Protein AF-A0A6V8NL65-F1 (afdb_monomer_lite)

pLDDT: mean 89.77, std 10.55, range [54.53, 98.38]

Radius of gyration: 16.49 Å; chains: 1; bounding box: 38×34×45 Å

InterPro domains:
  IPR003425 CCB3/YggT [PF02325] (8-90)
  IPR003425 CCB3/YggT [PTHR33219] (12-91)

Organism: NCBI:txid2754717

Sequence (98 aa):
MNFSIGGVLELLIFVIKVYSFVIVARAILSWFSPGHRSLLGSIYSFLYDLTEPFLRIFRNLLSSVASLGGLDLSPLLALIFLMIISRLLNYIAYNYFP

Foldseek 3Di:
DLVVVLVVLVVVLVVLVVLLVLLVLLVVLVVVVDDCPDPSNVSNVVSCVVCVVPLVVQQVVCVVVDVPPDDSCSSVVSSVVSVVVSVVSVVCSVPVPD

Structure (mmCIF, N/CA/C/O backbone):
data_AF-A0A6V8NL65-F1
#
_entry.id   AF-A0A6V8NL65-F1
#
loop_
_atom_site.group_PDB
_atom_site.id
_atom_site.type_symbol
_atom_site.label_atom_id
_atom_site.label_alt_id
_atom_site.label_comp_id
_atom_site.label_asym_id
_atom_site.label_entity_id
_atom_site.label_seq_id
_atom_site.pdbx_PDB_ins_code
_atom_site.Cartn_x
_atom_site.Cartn_y
_atom_site.Cartn_z
_atom_site.occupancy
_atom_site.B_iso_or_equiv
_atom_site.auth_seq_id
_atom_site.auth_comp_id
_atom_site.auth_asym_id
_atom_site.auth_atom_id
_atom_site.pdbx_PDB_model_num
ATOM 1 N N . MET A 1 1 ? -22.572 -8.873 21.162 1.00 54.53 1 MET A N 1
ATOM 2 C CA . MET A 1 1 ? -22.544 -8.356 19.771 1.00 54.53 1 MET A CA 1
ATOM 3 C C . MET A 1 1 ? -21.201 -7.733 19.361 1.00 54.53 1 MET A C 1
ATOM 5 O O . MET A 1 1 ? -20.943 -7.665 18.169 1.00 54.53 1 MET A O 1
ATOM 9 N N . ASN A 1 2 ? -20.305 -7.376 20.294 1.00 58.88 2 ASN A N 1
ATOM 10 C CA . ASN A 1 2 ? -19.002 -6.746 19.996 1.00 58.88 2 ASN A CA 1
ATOM 11 C C . ASN A 1 2 ? -17.983 -7.656 19.274 1.00 58.88 2 ASN A C 1
ATOM 13 O O . ASN A 1 2 ? -17.085 -7.155 18.605 1.00 58.88 2 ASN A O 1
ATOM 17 N N . PHE A 1 3 ? -18.159 -8.980 19.348 1.00 64.62 3 PHE A N 1
ATOM 18 C CA . PHE A 1 3 ? -17.260 -9.967 18.729 1.00 64.62 3 PHE A CA 1
ATOM 19 C C . PHE A 1 3 ? -17.180 -9.835 17.200 1.00 64.62 3 PHE A C 1
ATOM 21 O O . PHE A 1 3 ? -16.119 -10.000 16.607 1.00 64.62 3 PHE A O 1
ATOM 28 N N . SER A 1 4 ? -18.299 -9.484 16.554 1.00 78.44 4 SER A N 1
ATOM 29 C CA . SER A 1 4 ? -18.334 -9.340 15.096 1.00 78.44 4 SER A CA 1
ATOM 30 C C . SER A 1 4 ? -17.589 -8.095 14.615 1.00 78.44 4 SER A C 1
ATOM 32 O O . SER A 1 4 ? -17.053 -8.106 13.514 1.00 78.44 4 SER A O 1
ATOM 34 N N . ILE A 1 5 ? -17.559 -7.024 15.414 1.00 84.88 5 ILE A N 1
ATOM 35 C CA . ILE A 1 5 ? -16.897 -5.768 15.037 1.00 84.88 5 ILE A CA 1
ATOM 36 C C . ILE A 1 5 ? -15.384 -5.902 15.237 1.00 84.88 5 ILE A C 1
ATOM 38 O O . ILE A 1 5 ? -14.628 -5.551 14.334 1.00 84.88 5 ILE A O 1
ATOM 42 N N . GLY A 1 6 ? -14.950 -6.494 16.357 1.00 87.69 6 GLY A N 1
ATOM 43 C CA . GLY A 1 6 ? -13.539 -6.817 16.597 1.00 87.69 6 GLY A CA 1
ATOM 44 C C . GLY A 1 6 ? -12.948 -7.696 15.489 1.00 87.69 6 GLY A C 1
ATOM 45 O O . GLY A 1 6 ? -11.936 -7.335 14.896 1.00 87.69 6 GLY A O 1
ATOM 46 N N . GLY A 1 7 ? -13.644 -8.774 15.105 1.00 90.25 7 GLY A N 1
ATOM 47 C CA . GLY A 1 7 ? -13.186 -9.656 14.024 1.00 90.25 7 GLY A CA 1
ATOM 48 C C . GLY A 1 7 ? -13.057 -8.961 12.659 1.00 90.25 7 GLY A C 1
ATOM 49 O O . GLY A 1 7 ? -12.111 -9.220 11.917 1.00 90.25 7 GLY A O 1
ATOM 50 N N . VAL A 1 8 ? -13.959 -8.030 12.326 1.00 92.25 8 VAL A N 1
ATOM 51 C CA . VAL A 1 8 ? -13.853 -7.231 11.089 1.00 92.25 8 VAL A CA 1
ATOM 52 C C . VAL A 1 8 ? -12.646 -6.288 11.137 1.00 92.25 8 VAL A C 1
ATOM 54 O O . VAL A 1 8 ? -11.951 -6.139 10.131 1.00 92.25 8 VAL A O 1
ATOM 57 N N . LEU A 1 9 ? -12.364 -5.677 12.293 1.00 93.88 9 LEU A N 1
ATOM 58 C CA . LEU A 1 9 ? -11.186 -4.822 12.472 1.00 93.88 9 LEU A CA 1
ATOM 59 C C . LEU A 1 9 ? -9.887 -5.619 12.325 1.00 93.88 9 LEU A C 1
ATOM 61 O O . LEU A 1 9 ? -8.976 -5.174 11.627 1.00 93.88 9 LEU A O 1
ATOM 65 N N . GLU A 1 10 ? -9.810 -6.808 12.920 1.00 92.75 10 GLU A N 1
ATOM 66 C CA . GLU A 1 10 ? -8.653 -7.696 12.781 1.00 92.75 10 GLU A CA 1
ATOM 67 C C . GLU A 1 10 ? -8.431 -8.128 11.332 1.00 92.75 10 GLU A C 1
ATOM 69 O O . GLU A 1 10 ? -7.303 -8.060 10.833 1.00 92.75 10 GLU A O 1
ATOM 74 N N . LEU A 1 11 ? -9.504 -8.502 10.627 1.00 95.00 11 LEU A N 1
ATOM 75 C CA . LEU A 1 11 ? -9.439 -8.838 9.207 1.00 95.00 11 LEU A CA 1
ATOM 76 C C . LEU A 1 11 ? -8.926 -7.652 8.382 1.00 95.00 11 LEU A C 1
ATOM 78 O O . LEU A 1 11 ? -8.058 -7.825 7.527 1.00 95.00 11 LEU A O 1
ATOM 82 N N . LEU A 1 12 ? -9.410 -6.439 8.655 1.00 96.75 12 LEU A N 1
ATOM 83 C CA . LEU A 1 12 ? -8.957 -5.232 7.967 1.00 96.75 12 LEU A CA 1
ATOM 84 C C . LEU A 1 12 ? -7.470 -4.950 8.231 1.00 96.75 12 LEU A C 1
ATOM 86 O O . LEU A 1 12 ? -6.716 -4.670 7.298 1.00 96.75 12 LEU A O 1
ATOM 90 N N . ILE A 1 13 ? -7.025 -5.070 9.484 1.00 97.00 13 ILE A N 1
ATOM 91 C CA . ILE A 1 13 ? -5.612 -4.924 9.863 1.00 97.00 13 ILE A CA 1
ATOM 92 C C . ILE A 1 13 ? -4.754 -5.971 9.142 1.00 97.00 13 ILE A C 1
ATOM 94 O O . ILE A 1 13 ? -3.665 -5.651 8.659 1.00 97.00 13 ILE A O 1
ATOM 98 N N . PHE A 1 14 ? -5.233 -7.212 9.041 1.00 97.50 14 PHE A N 1
ATOM 99 C CA . PHE A 1 14 ? -4.555 -8.275 8.305 1.00 97.50 14 PHE A CA 1
ATOM 100 C C . PHE A 1 14 ? -4.440 -7.948 6.811 1.00 97.50 14 PHE A C 1
ATOM 102 O O . PHE A 1 14 ? -3.342 -8.017 6.258 1.00 97.50 14 PHE A O 1
ATOM 109 N N . VAL A 1 15 ? -5.527 -7.504 6.173 1.00 98.12 15 VAL A N 1
ATOM 110 C CA . VAL A 1 15 ? -5.523 -7.080 4.763 1.00 98.12 15 VAL A CA 1
ATOM 111 C C . VAL A 1 15 ? -4.527 -5.942 4.530 1.00 98.12 15 VAL A C 1
ATOM 113 O O . VAL A 1 15 ? -3.747 -6.006 3.582 1.00 98.12 15 VAL A O 1
ATOM 116 N N . ILE A 1 16 ? -4.473 -4.941 5.416 1.00 98.12 16 ILE A N 1
ATOM 117 C CA . ILE A 1 16 ? -3.496 -3.843 5.326 1.00 98.12 16 ILE A CA 1
ATOM 118 C C . ILE A 1 16 ? -2.057 -4.370 5.400 1.00 98.12 16 ILE A C 1
ATOM 120 O O . ILE A 1 16 ? -1.194 -3.908 4.649 1.00 98.12 16 ILE A O 1
ATOM 124 N N . LYS A 1 17 ? -1.780 -5.344 6.279 1.00 97.81 17 LYS A N 1
ATOM 125 C CA . LYS A 1 17 ? -0.451 -5.968 6.392 1.00 97.81 17 LYS A CA 1
ATOM 126 C C . LYS A 1 17 ? -0.077 -6.702 5.106 1.00 97.81 17 LYS A C 1
ATOM 128 O O . LYS A 1 17 ? 1.002 -6.460 4.571 1.00 97.81 17 LYS A O 1
ATOM 133 N N . VAL A 1 18 ? -0.969 -7.547 4.587 1.00 98.31 18 VAL A N 1
ATOM 134 C CA . VAL A 1 18 ? -0.749 -8.280 3.329 1.00 98.31 18 VAL A CA 1
ATOM 135 C C . VAL A 1 18 ? -0.519 -7.305 2.177 1.00 98.31 18 VAL A C 1
ATOM 137 O O . VAL A 1 18 ? 0.466 -7.426 1.456 1.00 98.31 18 VAL A O 1
ATOM 140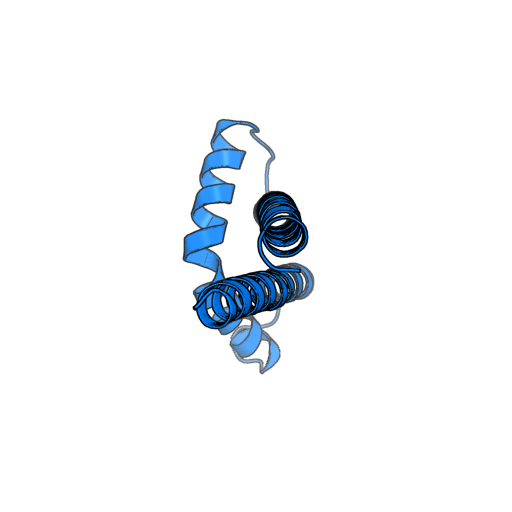 N N . TYR A 1 19 ? -1.367 -6.289 2.042 1.00 98.38 19 TYR A N 1
ATOM 141 C CA . TYR A 1 19 ? -1.245 -5.296 0.981 1.00 98.38 19 TYR A CA 1
ATOM 142 C C . TYR A 1 19 ? 0.050 -4.470 1.088 1.00 98.38 19 TYR A C 1
ATOM 144 O O . TYR A 1 19 ? 0.693 -4.189 0.078 1.00 98.38 19 TYR A O 1
ATOM 152 N N . SER A 1 20 ? 0.510 -4.169 2.307 1.00 98.12 20 SER A N 1
ATOM 153 C CA . SER A 1 20 ? 1.830 -3.563 2.530 1.00 98.12 20 SER A CA 1
ATOM 154 C C . SER A 1 20 ? 2.962 -4.458 2.005 1.00 98.12 20 SER A C 1
ATOM 156 O O . SER A 1 20 ? 3.858 -3.966 1.323 1.00 98.12 20 SER A O 1
ATOM 158 N N . PHE A 1 21 ? 2.908 -5.776 2.238 1.00 98.12 21 PHE A N 1
ATOM 15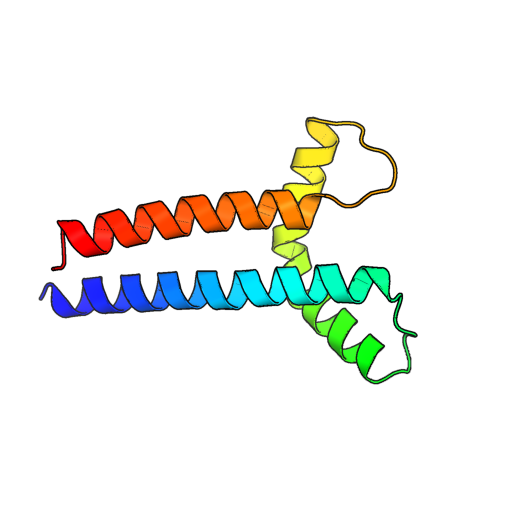9 C CA . PHE A 1 21 ? 3.884 -6.713 1.662 1.00 98.12 21 PHE A CA 1
ATOM 160 C C . PHE A 1 21 ? 3.834 -6.755 0.132 1.00 98.12 21 PHE A C 1
ATOM 162 O O . PHE A 1 21 ? 4.887 -6.822 -0.494 1.00 98.12 21 PHE A O 1
ATOM 169 N N . VAL A 1 22 ? 2.648 -6.665 -0.479 1.00 98.19 22 VAL A N 1
ATOM 170 C CA . VAL A 1 22 ? 2.495 -6.579 -1.945 1.00 98.19 22 VAL A CA 1
ATOM 171 C C . VAL A 1 22 ? 3.207 -5.334 -2.493 1.00 98.19 22 VAL A C 1
ATOM 173 O O . VAL A 1 22 ? 3.948 -5.433 -3.472 1.00 98.19 22 VAL A O 1
ATOM 176 N N . ILE A 1 23 ? 3.054 -4.176 -1.836 1.00 97.75 23 ILE A N 1
ATOM 177 C CA . ILE A 1 23 ? 3.759 -2.937 -2.209 1.00 97.75 23 ILE A CA 1
ATOM 178 C C . ILE A 1 23 ? 5.277 -3.105 -2.072 1.00 97.75 23 ILE A C 1
ATOM 180 O O . ILE A 1 23 ? 6.014 -2.729 -2.985 1.00 97.75 23 ILE A O 1
ATOM 184 N N . VAL A 1 24 ? 5.755 -3.697 -0.970 1.00 97.25 24 VAL A N 1
ATOM 185 C CA . VAL A 1 24 ? 7.190 -3.972 -0.778 1.00 97.25 24 VAL A CA 1
ATOM 186 C C . VAL A 1 24 ? 7.715 -4.914 -1.862 1.00 97.25 24 VAL A C 1
ATOM 188 O O . VAL A 1 24 ? 8.749 -4.630 -2.459 1.00 97.25 24 VAL A O 1
ATOM 191 N N . ALA A 1 25 ? 7.001 -5.999 -2.168 1.00 96.62 25 ALA A N 1
ATOM 192 C CA . ALA A 1 25 ? 7.396 -6.950 -3.202 1.00 96.62 25 ALA A CA 1
ATOM 193 C C . ALA A 1 25 ? 7.520 -6.271 -4.575 1.00 96.62 25 ALA A C 1
ATOM 195 O O . ALA A 1 25 ? 8.527 -6.457 -5.259 1.00 96.62 25 ALA A O 1
ATOM 196 N N . ARG A 1 26 ? 6.553 -5.420 -4.952 1.00 95.06 26 ARG A N 1
ATOM 197 C CA . ARG A 1 26 ? 6.637 -4.604 -6.174 1.00 95.06 26 ARG A CA 1
ATOM 198 C C . ARG A 1 26 ? 7.868 -3.697 -6.165 1.00 95.06 26 ARG A C 1
ATOM 200 O O . ARG A 1 26 ? 8.570 -3.632 -7.170 1.00 95.06 26 ARG A O 1
ATOM 207 N N . ALA A 1 27 ? 8.107 -2.986 -5.062 1.00 93.75 27 ALA A N 1
ATOM 208 C CA . ALA A 1 27 ? 9.212 -2.036 -4.940 1.00 93.75 27 ALA A CA 1
ATOM 209 C C . ALA A 1 27 ? 10.586 -2.722 -4.991 1.00 93.75 27 ALA A C 1
ATOM 211 O O . ALA A 1 27 ? 11.519 -2.185 -5.573 1.00 93.75 27 ALA A O 1
ATOM 212 N N . ILE A 1 28 ? 10.711 -3.926 -4.430 1.00 93.62 28 ILE A N 1
ATOM 213 C CA . ILE A 1 28 ? 11.933 -4.728 -4.542 1.00 93.62 28 ILE A CA 1
ATOM 214 C C . ILE A 1 28 ? 12.124 -5.191 -5.989 1.00 93.62 28 ILE A C 1
ATOM 216 O O . ILE A 1 28 ? 13.209 -5.041 -6.543 1.00 93.62 28 ILE A O 1
ATOM 220 N N . LEU A 1 29 ? 11.079 -5.736 -6.623 1.00 92.25 29 LEU A N 1
ATOM 221 C CA . LEU A 1 29 ? 11.172 -6.242 -7.995 1.00 92.25 29 LEU A CA 1
ATOM 222 C C . LEU A 1 29 ? 11.464 -5.142 -9.023 1.00 92.25 29 LEU A C 1
ATOM 224 O O . LEU A 1 29 ? 12.114 -5.430 -10.026 1.00 92.25 29 LEU A O 1
ATOM 228 N N . SER A 1 30 ? 11.049 -3.893 -8.784 1.00 88.19 30 SER A N 1
ATOM 229 C CA . SER A 1 30 ? 11.345 -2.788 -9.704 1.00 88.19 30 SER A CA 1
ATOM 230 C C . SER A 1 30 ? 12.846 -2.495 -9.824 1.00 88.19 30 SER A C 1
ATOM 232 O O . SER A 1 30 ? 13.289 -2.090 -10.897 1.00 88.19 30 SER A O 1
ATOM 234 N N . TRP A 1 31 ? 13.653 -2.770 -8.789 1.00 87.12 31 TRP A N 1
ATOM 235 C CA . TRP A 1 31 ? 15.116 -2.632 -8.854 1.00 87.12 31 TRP A CA 1
ATOM 236 C C . TRP A 1 31 ? 15.786 -3.663 -9.758 1.00 87.12 31 TRP A C 1
ATOM 238 O O . TRP A 1 31 ? 16.837 -3.385 -10.330 1.00 87.12 31 TRP A O 1
ATOM 248 N N . PHE A 1 32 ? 15.183 -4.841 -9.912 1.00 86.94 32 PHE A N 1
ATOM 249 C CA . PHE A 1 32 ? 15.736 -5.909 -10.745 1.00 86.94 32 PHE A CA 1
ATOM 250 C C . PHE A 1 32 ? 15.358 -5.780 -12.223 1.00 86.94 32 PHE A C 1
ATOM 252 O O . PHE A 1 32 ? 15.907 -6.515 -13.039 1.00 86.94 32 PHE A O 1
ATOM 259 N 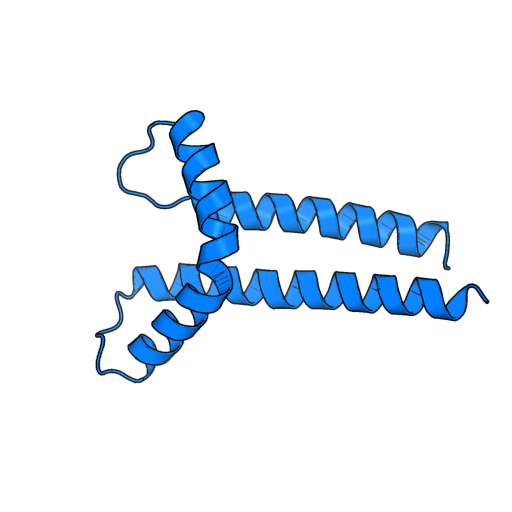N . SER A 1 33 ? 14.442 -4.867 -12.575 1.00 83.44 33 SER A N 1
ATOM 260 C CA . SER A 1 33 ? 13.970 -4.639 -13.950 1.00 83.44 33 SER A CA 1
ATOM 261 C C . SER A 1 33 ? 13.657 -5.951 -14.704 1.00 83.44 33 SER A C 1
ATOM 263 O O . SER A 1 33 ? 14.306 -6.283 -15.703 1.00 83.44 33 SER A O 1
ATOM 265 N N . PRO A 1 34 ? 12.706 -6.768 -14.208 1.00 82.81 34 PRO A N 1
ATOM 266 C CA . PRO A 1 34 ? 12.451 -8.088 -14.767 1.00 82.81 34 PRO A CA 1
ATOM 267 C C . PRO A 1 34 ? 11.935 -7.994 -16.208 1.00 82.81 34 PRO A C 1
ATOM 269 O O . PRO A 1 34 ? 11.043 -7.211 -16.530 1.00 82.81 34 PRO A O 1
ATOM 272 N N . GLY A 1 35 ? 12.479 -8.829 -17.095 1.00 84.44 35 GLY A N 1
ATOM 273 C CA . GLY A 1 35 ? 12.068 -8.852 -18.498 1.00 84.44 35 GLY A CA 1
ATOM 274 C C . GLY A 1 35 ? 10.604 -9.278 -18.667 1.00 84.44 35 GLY A C 1
ATOM 275 O O . GLY A 1 35 ? 10.167 -10.253 -18.056 1.00 84.44 35 GLY A O 1
ATOM 276 N N . HIS A 1 36 ? 9.868 -8.607 -19.558 1.00 79.94 36 HIS A N 1
ATOM 277 C CA . HIS A 1 36 ? 8.420 -8.782 -19.773 1.00 79.94 36 HIS A CA 1
ATOM 278 C C . HIS A 1 36 ? 7.961 -10.222 -20.075 1.00 79.94 36 HIS A C 1
ATOM 280 O O . HIS A 1 36 ? 6.826 -10.576 -19.782 1.00 79.94 36 HIS A O 1
ATOM 286 N N . ARG A 1 37 ? 8.820 -11.060 -20.672 1.00 88.75 37 ARG A N 1
ATOM 287 C CA . ARG A 1 37 ? 8.504 -12.462 -21.022 1.00 88.75 37 ARG A CA 1
ATOM 288 C C . ARG A 1 37 ? 8.975 -13.480 -19.976 1.00 88.75 37 ARG A C 1
ATOM 290 O O . ARG A 1 37 ? 8.850 -14.679 -20.196 1.00 88.75 37 ARG A O 1
ATOM 297 N N . SER A 1 38 ? 9.558 -13.017 -18.871 1.00 93.00 38 SER A N 1
ATOM 298 C CA . SER A 1 38 ? 10.027 -13.873 -17.779 1.00 93.00 38 SER A CA 1
ATOM 299 C C . SER A 1 38 ? 8.936 -14.075 -16.726 1.00 93.00 38 SER A C 1
ATOM 301 O O . SER A 1 38 ? 8.063 -13.225 -16.563 1.00 93.00 38 SER A O 1
ATOM 303 N N . LEU A 1 39 ? 9.034 -15.160 -15.951 1.00 92.69 39 LEU A N 1
ATOM 304 C CA . LEU A 1 39 ? 8.137 -15.405 -14.813 1.00 92.69 39 LEU A CA 1
ATOM 305 C C . LEU A 1 39 ? 8.142 -14.237 -13.812 1.00 92.69 39 LEU A C 1
ATOM 307 O O . LEU A 1 39 ? 7.085 -13.818 -13.346 1.00 92.69 39 LEU A O 1
ATOM 311 N N . LEU A 1 40 ? 9.318 -13.665 -13.529 1.00 93.38 40 LEU A N 1
ATOM 312 C CA . LEU A 1 40 ? 9.448 -12.491 -12.658 1.00 93.38 40 LEU A CA 1
ATOM 313 C C . LEU A 1 40 ? 8.755 -11.256 -13.246 1.00 93.38 40 LEU A C 1
ATOM 315 O O . LEU A 1 40 ? 8.179 -10.473 -12.497 1.00 93.38 40 LEU A O 1
ATOM 319 N N . GLY A 1 41 ? 8.776 -11.101 -14.573 1.00 95.12 41 GLY A N 1
ATOM 320 C CA . GLY A 1 41 ? 8.073 -10.027 -15.276 1.00 95.12 41 GLY A CA 1
ATOM 321 C C . GLY A 1 41 ? 6.561 -10.140 -15.114 1.00 95.12 41 GLY A C 1
ATOM 322 O O . GLY A 1 41 ? 5.914 -9.159 -14.767 1.00 95.12 41 GLY A O 1
ATOM 323 N N . SER A 1 42 ? 6.003 -11.345 -15.267 1.00 94.88 42 SER A N 1
ATOM 324 C CA . SER A 1 42 ? 4.570 -11.584 -15.052 1.00 94.88 42 SER A CA 1
ATOM 325 C C . SER A 1 42 ? 4.141 -11.319 -13.605 1.00 94.88 42 SER A C 1
ATOM 327 O O . SER A 1 42 ? 3.110 -10.687 -13.382 1.00 94.88 42 SER A O 1
ATOM 329 N N . ILE A 1 43 ? 4.942 -11.748 -12.620 1.00 95.62 43 ILE A N 1
ATOM 330 C CA . ILE A 1 43 ? 4.690 -11.451 -11.200 1.00 95.62 43 ILE A CA 1
ATOM 331 C C . ILE A 1 43 ? 4.746 -9.940 -10.957 1.00 95.62 43 ILE A C 1
ATOM 333 O O . ILE A 1 43 ? 3.863 -9.391 -10.303 1.00 95.62 43 ILE A O 1
ATOM 337 N N . TYR A 1 44 ? 5.750 -9.254 -11.506 1.00 95.69 44 TYR A N 1
ATOM 338 C CA . TYR A 1 44 ? 5.868 -7.805 -11.385 1.00 95.69 44 TYR A CA 1
ATOM 339 C C . TYR A 1 44 ? 4.658 -7.077 -11.982 1.00 95.69 44 TYR A C 1
ATOM 341 O O . TYR A 1 44 ? 4.095 -6.221 -11.307 1.00 95.69 44 TYR A O 1
ATOM 349 N N . SER A 1 45 ? 4.217 -7.436 -13.193 1.00 95.00 45 SER A N 1
ATOM 350 C CA . SER A 1 45 ? 3.026 -6.847 -13.821 1.00 95.00 45 SER A CA 1
ATOM 351 C C . SER A 1 45 ? 1.772 -7.059 -12.976 1.00 95.00 45 SER A C 1
ATOM 353 O O . SER A 1 45 ? 1.029 -6.113 -12.744 1.00 95.00 45 SER A O 1
ATOM 355 N N . PHE A 1 46 ? 1.581 -8.258 -12.423 1.00 96.38 46 PHE A N 1
ATOM 356 C CA . PHE A 1 46 ? 0.467 -8.524 -11.516 1.00 96.38 46 PHE A CA 1
ATOM 357 C C . PHE A 1 46 ? 0.511 -7.637 -10.261 1.00 96.38 46 PHE A C 1
ATOM 359 O O . PHE A 1 46 ? -0.486 -7.016 -9.893 1.00 96.38 46 PHE A O 1
ATOM 366 N N . LEU A 1 47 ? 1.673 -7.532 -9.609 1.00 96.75 47 LEU A N 1
ATOM 367 C CA . LEU A 1 47 ? 1.841 -6.665 -8.439 1.00 96.75 47 LEU A CA 1
ATOM 368 C C . LEU A 1 47 ? 1.668 -5.183 -8.797 1.00 96.75 47 LEU A C 1
ATOM 370 O O . LEU A 1 47 ? 1.138 -4.416 -7.990 1.00 96.75 47 LEU A O 1
ATOM 374 N N . TYR A 1 48 ? 2.107 -4.775 -9.989 1.00 95.50 48 TYR A N 1
ATOM 375 C CA . TYR A 1 48 ? 1.897 -3.438 -10.532 1.00 95.50 48 TYR A CA 1
ATOM 376 C C . TYR A 1 48 ? 0.403 -3.149 -10.652 1.00 95.50 48 TYR A C 1
ATOM 378 O O . TYR A 1 48 ? -0.064 -2.213 -10.010 1.00 95.50 48 TYR A O 1
ATOM 386 N N . ASP A 1 49 ? -0.356 -3.989 -11.353 1.00 96.69 49 ASP A N 1
ATOM 387 C CA . ASP A 1 49 ? -1.793 -3.796 -11.572 1.00 96.69 49 ASP A CA 1
ATOM 388 C C . ASP A 1 49 ? -2.582 -3.751 -10.258 1.00 96.69 49 ASP A C 1
ATOM 390 O O . ASP A 1 49 ? -3.472 -2.914 -10.089 1.00 96.69 49 ASP A O 1
ATOM 394 N N . LEU A 1 50 ? -2.212 -4.594 -9.288 1.00 97.25 50 LEU A N 1
ATOM 395 C CA . LEU A 1 50 ? -2.830 -4.598 -7.962 1.00 97.25 50 LEU A CA 1
ATOM 396 C C . LEU A 1 50 ? -2.590 -3.309 -7.172 1.00 97.25 50 LEU A C 1
ATOM 398 O O . LEU A 1 50 ? -3.459 -2.882 -6.414 1.00 97.25 50 LEU A O 1
ATOM 402 N N . THR A 1 51 ? -1.404 -2.716 -7.291 1.00 97.25 51 THR A N 1
ATOM 403 C CA . THR A 1 51 ? -0.982 -1.613 -6.412 1.00 97.25 51 THR A CA 1
ATOM 404 C C . THR A 1 51 ? -1.050 -0.246 -7.076 1.00 97.25 51 THR A C 1
ATOM 406 O O . THR A 1 51 ? -1.109 0.767 -6.380 1.00 97.25 51 THR A O 1
ATOM 409 N N . GLU A 1 52 ? -1.069 -0.180 -8.407 1.00 96.12 52 GLU A N 1
ATOM 410 C CA . GLU A 1 52 ? -0.996 1.065 -9.168 1.00 96.12 52 GLU A CA 1
ATOM 411 C C . GLU A 1 52 ? -2.140 2.040 -8.880 1.00 96.12 52 GLU A C 1
ATOM 413 O O . GLU A 1 52 ? -1.846 3.221 -8.701 1.00 96.12 52 GLU A O 1
ATOM 418 N N . PRO A 1 53 ? -3.418 1.627 -8.758 1.00 96.12 53 PRO A N 1
ATOM 419 C CA . PRO A 1 53 ? -4.492 2.566 -8.439 1.00 96.12 53 PRO A CA 1
ATOM 420 C C . PRO A 1 53 ? -4.243 3.331 -7.134 1.00 96.12 53 PRO A C 1
ATOM 422 O O . PRO A 1 53 ? -4.526 4.526 -7.058 1.00 96.12 53 PRO A O 1
ATOM 425 N N . PHE A 1 54 ? -3.667 2.657 -6.136 1.00 96.38 54 PHE A N 1
ATOM 426 C CA . PHE A 1 54 ? -3.311 3.241 -4.847 1.00 96.38 54 PHE A CA 1
ATOM 427 C C . PHE A 1 54 ? -2.015 4.053 -4.937 1.00 96.38 54 PHE A C 1
ATOM 429 O O . PHE A 1 54 ? -2.001 5.226 -4.573 1.00 96.38 54 PHE A O 1
ATOM 436 N N . LEU A 1 55 ? -0.939 3.471 -5.480 1.00 95.44 55 LEU A N 1
ATOM 437 C CA . LEU A 1 55 ? 0.368 4.126 -5.593 1.00 95.44 55 LEU A CA 1
ATOM 438 C C . LEU A 1 55 ? 0.333 5.360 -6.498 1.00 95.44 55 LEU A C 1
ATOM 440 O O . LEU A 1 55 ? 1.019 6.335 -6.208 1.00 95.44 55 LEU A O 1
ATOM 444 N N . ARG A 1 56 ? -0.528 5.393 -7.520 1.00 94.69 56 ARG A N 1
ATOM 445 C CA . ARG A 1 56 ? -0.748 6.572 -8.369 1.00 94.69 56 ARG A CA 1
ATOM 446 C C . ARG A 1 56 ? -1.225 7.784 -7.570 1.00 94.69 56 ARG A C 1
ATOM 448 O O . ARG A 1 56 ? -0.822 8.899 -7.888 1.00 94.69 56 ARG A O 1
ATOM 455 N N . ILE A 1 57 ? -2.040 7.588 -6.531 1.00 94.00 57 ILE A N 1
ATOM 456 C CA . ILE A 1 57 ? -2.481 8.680 -5.649 1.00 94.00 57 ILE A CA 1
ATOM 457 C C . ILE A 1 57 ? -1.263 9.271 -4.935 1.00 94.00 57 ILE A C 1
ATOM 459 O O . ILE A 1 57 ? -1.037 10.476 -5.000 1.00 94.00 57 ILE A O 1
ATOM 463 N N . PHE A 1 58 ? -0.430 8.422 -4.328 1.00 93.50 58 PHE A N 1
ATOM 464 C CA . PHE A 1 58 ? 0.783 8.863 -3.635 1.00 93.50 58 PHE A CA 1
ATOM 465 C C . PHE A 1 58 ? 1.825 9.445 -4.581 1.00 93.50 58 PHE A C 1
ATOM 467 O O . PHE A 1 58 ? 2.500 10.396 -4.207 1.00 93.50 58 PHE A O 1
ATOM 474 N N . ARG A 1 59 ? 1.935 8.932 -5.810 1.00 91.94 59 ARG A N 1
ATOM 475 C CA . ARG A 1 59 ? 2.815 9.488 -6.839 1.00 91.94 59 ARG A CA 1
ATOM 476 C C . ARG A 1 59 ? 2.393 10.905 -7.209 1.00 91.94 59 ARG A C 1
ATOM 478 O O . ARG A 1 59 ? 3.228 11.798 -7.197 1.00 91.94 59 ARG A O 1
ATOM 485 N N . ASN A 1 60 ? 1.103 11.129 -7.450 1.00 90.38 60 ASN A N 1
ATOM 486 C CA . ASN A 1 60 ? 0.581 12.459 -7.759 1.00 90.38 60 ASN A CA 1
ATOM 487 C C . ASN A 1 60 ? 0.747 13.429 -6.576 1.00 90.38 60 ASN A C 1
ATOM 489 O O . ASN A 1 60 ? 1.142 14.576 -6.776 1.00 90.38 60 ASN A O 1
ATOM 493 N N . LEU A 1 61 ? 0.494 12.966 -5.345 1.00 88.62 61 LEU A N 1
ATOM 494 C CA . LEU A 1 61 ? 0.730 13.754 -4.131 1.00 88.62 61 LEU A CA 1
ATOM 495 C C . LEU A 1 61 ? 2.213 14.106 -3.974 1.00 88.62 61 LEU A C 1
ATOM 497 O O . LEU A 1 61 ? 2.544 15.262 -3.729 1.00 88.62 61 LEU A O 1
ATOM 501 N N . LEU A 1 62 ? 3.110 13.135 -4.159 1.00 87.00 62 LEU A N 1
ATOM 502 C CA . LEU A 1 62 ? 4.548 13.352 -4.057 1.00 87.00 62 LEU A CA 1
ATOM 503 C C . LEU A 1 62 ? 5.028 14.344 -5.115 1.00 87.00 62 LEU A C 1
ATOM 505 O O . LEU A 1 62 ? 5.720 15.284 -4.755 1.00 87.00 62 LEU A O 1
ATOM 509 N N . SER A 1 63 ? 4.613 14.202 -6.378 1.00 82.19 63 SER A N 1
ATOM 510 C CA . SER A 1 63 ? 4.958 15.157 -7.440 1.00 82.19 63 SER A CA 1
ATOM 511 C C . SER A 1 63 ? 4.454 16.575 -7.157 1.00 82.19 63 SER A C 1
ATOM 513 O O . SER A 1 63 ? 5.095 17.537 -7.568 1.00 82.19 63 SER A O 1
ATOM 515 N N . SER A 1 64 ? 3.336 16.720 -6.438 1.00 79.44 64 SER A N 1
ATOM 516 C CA . SER A 1 64 ? 2.821 18.027 -6.018 1.00 79.44 64 SER A CA 1
ATOM 517 C C . SER A 1 64 ? 3.616 18.656 -4.870 1.00 79.44 64 SER A C 1
ATOM 519 O O . SER A 1 64 ? 3.615 19.878 -4.746 1.00 79.44 64 SER A O 1
ATOM 521 N N . VAL A 1 65 ? 4.238 17.851 -4.004 1.00 69.19 65 VAL A N 1
ATOM 522 C CA . VAL A 1 65 ? 4.918 18.318 -2.780 1.00 69.19 65 VAL A CA 1
ATOM 523 C C . VAL A 1 65 ? 6.440 18.378 -2.960 1.00 69.19 65 VAL A C 1
ATOM 525 O O . VAL A 1 65 ? 7.107 19.187 -2.321 1.00 69.19 65 VAL A O 1
ATOM 528 N N . ALA A 1 66 ? 7.000 17.547 -3.840 1.00 66.50 66 ALA A N 1
ATOM 529 C CA . ALA A 1 66 ? 8.427 17.431 -4.085 1.00 66.50 66 ALA A CA 1
ATOM 530 C C . ALA A 1 66 ? 8.715 17.073 -5.558 1.00 66.50 66 ALA A C 1
ATOM 532 O O . ALA A 1 66 ? 8.310 16.025 -6.057 1.00 66.50 66 ALA A O 1
ATOM 533 N N . SER A 1 67 ? 9.497 17.909 -6.250 1.00 62.72 67 SER A N 1
ATOM 534 C CA . SER A 1 67 ? 9.985 17.644 -7.617 1.00 62.72 67 SER A CA 1
ATOM 535 C C . SER A 1 67 ? 11.175 16.667 -7.615 1.00 62.72 67 SER A C 1
ATOM 537 O O . SER A 1 67 ? 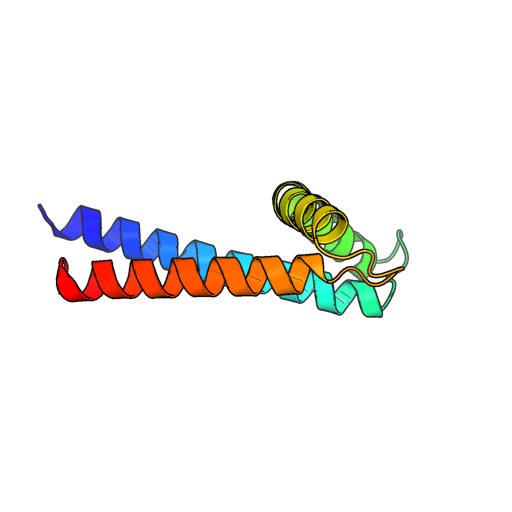12.237 16.952 -8.176 1.00 62.72 67 SER A O 1
ATOM 539 N N . LEU A 1 68 ? 11.036 15.525 -6.938 1.00 61.84 68 LEU A N 1
ATOM 540 C CA . LEU A 1 68 ? 12.082 14.504 -6.876 1.00 61.84 68 LEU A CA 1
ATOM 541 C C . LEU A 1 68 ? 12.135 13.770 -8.217 1.00 61.84 68 LEU A C 1
ATOM 543 O O . LEU A 1 68 ? 11.270 12.965 -8.553 1.00 61.84 68 LEU A O 1
ATOM 547 N N . GLY A 1 69 ? 13.141 14.119 -9.016 1.00 57.38 69 GLY A N 1
ATOM 548 C CA . GLY A 1 69 ? 13.373 13.539 -10.330 1.00 57.38 69 GLY A CA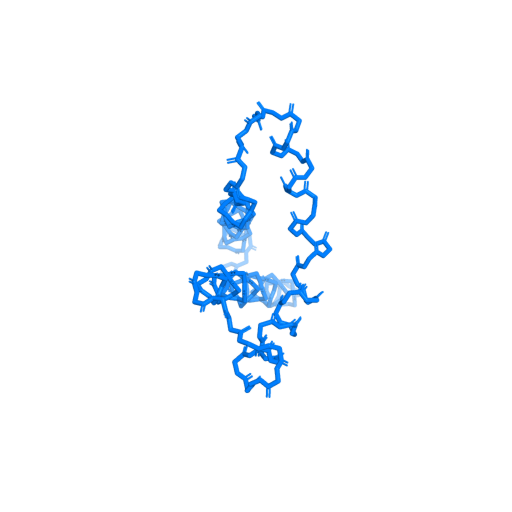 1
ATOM 549 C C . GLY A 1 69 ? 13.608 12.028 -10.268 1.00 57.38 69 GLY A C 1
ATOM 550 O O . GLY A 1 69 ? 14.425 11.548 -9.487 1.00 57.38 69 GLY A O 1
ATOM 551 N N . GLY A 1 70 ? 12.903 11.293 -11.132 1.00 64.75 70 GLY A N 1
ATOM 552 C CA . GLY A 1 70 ? 13.207 9.923 -11.571 1.00 64.75 70 GLY A CA 1
ATOM 553 C C . GLY A 1 70 ? 13.029 8.780 -10.562 1.00 64.75 70 GLY A C 1
ATOM 554 O O . GLY A 1 70 ? 12.741 7.663 -10.983 1.00 64.75 70 GLY A O 1
ATOM 555 N N . LEU A 1 71 ? 13.174 9.024 -9.257 1.00 73.81 71 LEU A N 1
ATOM 556 C CA . LEU A 1 71 ? 13.025 8.013 -8.207 1.00 73.81 71 LEU A CA 1
ATOM 557 C C . LEU A 1 71 ? 11.579 7.956 -7.704 1.00 73.81 71 LEU A C 1
ATOM 559 O O . LEU A 1 71 ? 11.082 8.899 -7.088 1.00 73.81 71 LEU A O 1
ATOM 563 N N . ASP A 1 72 ? 10.908 6.827 -7.935 1.00 80.81 72 ASP A N 1
ATOM 564 C CA . ASP A 1 72 ? 9.546 6.606 -7.450 1.00 80.81 72 ASP A CA 1
ATOM 565 C C . ASP A 1 72 ? 9.549 6.289 -5.944 1.00 80.81 72 ASP A C 1
ATOM 567 O O . ASP A 1 72 ? 9.658 5.135 -5.530 1.00 80.81 72 ASP A O 1
ATOM 571 N N . LEU A 1 73 ? 9.442 7.329 -5.107 1.00 88.62 73 LEU A N 1
ATOM 572 C CA . LEU A 1 73 ? 9.272 7.188 -3.653 1.00 88.62 73 LEU A CA 1
ATOM 573 C C . LEU A 1 73 ? 7.803 7.002 -3.239 1.00 88.62 73 LEU A C 1
ATOM 575 O O . LEU A 1 73 ? 7.507 6.937 -2.042 1.00 88.62 73 LEU A O 1
ATOM 579 N N . SER A 1 74 ? 6.869 6.894 -4.194 1.00 92.56 74 SER A N 1
ATOM 580 C CA . SER A 1 74 ? 5.460 6.648 -3.876 1.00 92.56 74 SER A CA 1
ATOM 581 C C . SER A 1 74 ? 5.226 5.365 -3.064 1.00 92.56 74 SER A C 1
ATOM 583 O O . SER A 1 74 ? 4.398 5.427 -2.149 1.00 92.56 74 SER A O 1
ATOM 585 N N . PRO A 1 75 ? 5.969 4.247 -3.258 1.00 94.00 75 PRO A N 1
ATOM 586 C CA . PRO A 1 75 ? 5.812 3.063 -2.417 1.00 94.00 75 PRO A CA 1
ATOM 587 C C . PRO A 1 75 ? 6.158 3.342 -0.955 1.00 94.00 75 PRO A C 1
ATOM 589 O O . PRO A 1 75 ? 5.440 2.902 -0.062 1.00 94.00 75 PRO A O 1
ATOM 592 N N . LEU A 1 76 ? 7.212 4.122 -0.693 1.00 93.94 76 LEU A N 1
ATOM 593 C CA . LEU A 1 76 ? 7.614 4.470 0.669 1.00 93.94 76 LEU A CA 1
ATOM 594 C C . LEU A 1 76 ? 6.536 5.307 1.365 1.00 93.94 76 LEU A C 1
ATOM 596 O O . LEU A 1 76 ? 6.144 5.000 2.490 1.00 93.94 76 LEU A O 1
ATOM 600 N N . LEU A 1 77 ? 6.024 6.334 0.684 1.00 94.25 77 LEU A N 1
ATOM 601 C CA . LEU A 1 77 ? 4.977 7.196 1.233 1.00 94.25 77 LEU A CA 1
ATOM 602 C C . LEU A 1 77 ? 3.683 6.414 1.507 1.00 94.25 77 LEU A C 1
ATOM 604 O O . LEU A 1 77 ? 3.071 6.570 2.565 1.00 94.25 77 LEU A O 1
ATOM 608 N N . ALA A 1 78 ? 3.303 5.527 0.588 1.00 96.19 78 ALA A N 1
ATOM 609 C CA . ALA A 1 78 ? 2.153 4.647 0.742 1.00 96.19 78 ALA A CA 1
ATOM 610 C C . ALA A 1 78 ? 2.306 3.695 1.941 1.00 96.19 78 ALA A C 1
ATOM 612 O O . ALA A 1 78 ? 1.361 3.516 2.711 1.00 96.19 78 ALA A O 1
ATOM 613 N N . LEU A 1 79 ? 3.497 3.121 2.145 1.00 97.62 79 LEU A N 1
ATOM 614 C CA . LEU A 1 79 ? 3.788 2.252 3.290 1.00 97.62 79 LEU A CA 1
ATOM 615 C C . LEU A 1 79 ? 3.713 3.006 4.620 1.00 97.62 79 LEU A C 1
ATOM 617 O O . LEU A 1 79 ? 3.139 2.489 5.578 1.00 97.62 79 LEU A O 1
ATOM 621 N N . ILE A 1 80 ? 4.234 4.235 4.683 1.00 97.06 80 ILE A N 1
ATOM 622 C CA . ILE A 1 80 ? 4.125 5.084 5.879 1.00 97.06 80 ILE A CA 1
ATOM 623 C C . ILE A 1 80 ? 2.653 5.357 6.199 1.00 97.06 80 ILE A C 1
ATOM 625 O O . ILE A 1 80 ? 2.230 5.197 7.345 1.00 97.06 80 ILE A O 1
ATOM 629 N N . PHE A 1 81 ? 1.854 5.708 5.190 1.00 97.19 81 PHE A N 1
ATOM 630 C CA . PHE A 1 81 ? 0.421 5.928 5.356 1.00 97.19 81 PHE A CA 1
ATOM 631 C C . PHE A 1 81 ? -0.293 4.675 5.886 1.00 97.19 81 PHE A C 1
ATOM 633 O O . PHE A 1 81 ? -0.985 4.741 6.903 1.00 97.19 81 PHE A O 1
ATOM 640 N N . LEU A 1 82 ? -0.076 3.513 5.261 1.00 97.94 82 LEU A N 1
ATOM 641 C CA . LEU A 1 82 ? -0.665 2.247 5.711 1.00 97.94 82 LEU A CA 1
ATOM 642 C C . LEU A 1 82 ? -0.217 1.86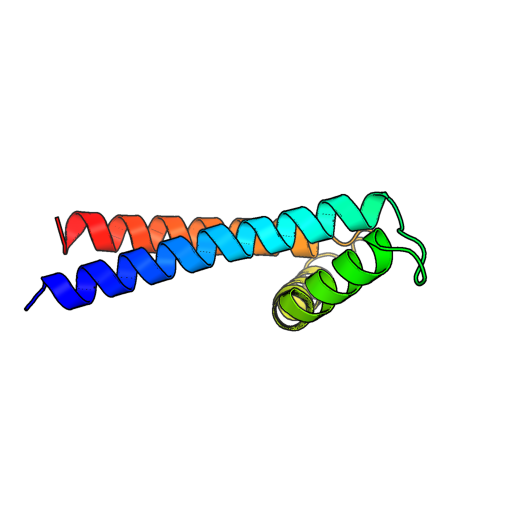8 7.128 1.00 97.94 82 LEU A C 1
ATOM 644 O O . LEU A 1 82 ? -1.021 1.346 7.902 1.00 97.94 82 LEU A O 1
ATOM 648 N N . MET A 1 83 ? 1.032 2.164 7.501 1.00 97.62 83 MET A N 1
ATOM 649 C CA . MET A 1 83 ? 1.535 1.933 8.854 1.00 97.62 83 MET A CA 1
ATOM 650 C C . MET A 1 83 ? 0.780 2.778 9.884 1.00 97.62 83 MET A C 1
ATOM 652 O O . MET A 1 83 ? 0.383 2.248 10.921 1.00 97.62 83 MET A O 1
ATOM 656 N N . ILE A 1 84 ? 0.535 4.059 9.597 1.00 98.06 84 ILE A N 1
ATOM 657 C CA . ILE A 1 84 ? -0.241 4.945 10.477 1.00 98.06 84 ILE A CA 1
ATOM 658 C C . ILE A 1 84 ? -1.671 4.418 10.632 1.00 98.06 84 ILE A C 1
ATOM 660 O O . ILE A 1 84 ? -2.137 4.246 11.759 1.00 98.06 84 ILE A O 1
ATOM 664 N N . ILE A 1 85 ? -2.344 4.088 9.524 1.00 98.00 85 ILE A N 1
ATOM 665 C CA . ILE A 1 85 ? -3.710 3.544 9.557 1.00 98.00 85 ILE A CA 1
ATOM 666 C C . ILE A 1 85 ? -3.762 2.238 10.354 1.00 98.00 85 ILE A C 1
ATOM 668 O O . ILE A 1 85 ? -4.618 2.078 11.220 1.00 98.00 85 ILE A O 1
ATOM 672 N N . SER A 1 86 ? -2.815 1.327 10.128 1.00 97.12 86 SER A N 1
ATOM 673 C CA . SER A 1 86 ? -2.730 0.071 10.874 1.00 97.12 86 SER A CA 1
ATOM 674 C C . SER A 1 86 ? -2.557 0.316 12.374 1.00 97.12 86 SER A C 1
ATOM 676 O O . SER A 1 86 ? -3.257 -0.293 13.180 1.00 97.12 86 SER A O 1
ATOM 678 N N . ARG A 1 87 ? -1.679 1.242 12.782 1.00 96.88 87 ARG A N 1
ATOM 679 C CA . ARG A 1 87 ? -1.480 1.589 14.200 1.00 96.88 87 ARG A CA 1
ATOM 680 C C . ARG A 1 87 ? -2.748 2.149 14.840 1.00 96.88 87 ARG A C 1
ATOM 682 O O . ARG A 1 87 ? -3.088 1.726 15.941 1.00 96.88 87 ARG A O 1
ATOM 689 N N . LEU A 1 88 ? -3.458 3.039 14.147 1.00 97.00 88 LEU A N 1
ATOM 690 C CA . LEU A 1 88 ? -4.724 3.599 14.625 1.00 97.00 88 LEU A CA 1
ATOM 691 C C . LEU A 1 88 ? -5.801 2.520 14.775 1.00 97.00 88 LEU A C 1
ATOM 693 O O . LEU A 1 88 ? -6.458 2.455 15.810 1.00 97.00 88 LEU A O 1
ATOM 697 N N . LEU A 1 89 ? -5.942 1.631 13.790 1.00 95.56 89 LEU A N 1
ATOM 698 C CA . LEU A 1 89 ? -6.899 0.527 13.865 1.00 95.56 89 LEU A CA 1
ATOM 699 C C . LEU A 1 89 ? -6.570 -0.443 15.004 1.00 95.56 89 LEU A C 1
ATOM 701 O O . LEU A 1 89 ? -7.477 -0.836 15.727 1.00 95.56 89 LEU A O 1
ATOM 705 N N . ASN A 1 90 ? -5.293 -0.786 15.210 1.00 94.62 90 ASN A N 1
ATOM 706 C CA . ASN A 1 90 ? -4.877 -1.627 16.338 1.00 94.62 90 ASN A CA 1
ATOM 707 C C . ASN A 1 90 ? -5.173 -0.954 17.685 1.00 94.62 90 ASN A C 1
ATOM 709 O O . ASN A 1 90 ? -5.629 -1.618 18.610 1.00 94.62 90 ASN A O 1
ATOM 713 N N . TYR A 1 91 ? -4.942 0.358 17.795 1.00 94.88 91 TYR A N 1
ATOM 714 C CA . TYR A 1 91 ? -5.298 1.114 18.993 1.00 94.88 91 TYR A CA 1
ATOM 715 C C . TYR A 1 91 ? -6.807 1.047 19.260 1.00 94.88 91 TYR A C 1
ATOM 717 O O . TYR A 1 91 ? -7.218 0.755 20.379 1.00 94.88 91 TYR A O 1
ATOM 725 N N . ILE A 1 92 ? -7.643 1.262 18.243 1.00 92.50 92 ILE A N 1
ATOM 726 C CA . ILE A 1 92 ? -9.102 1.182 18.397 1.00 92.50 92 ILE A CA 1
ATOM 727 C C . ILE A 1 92 ? -9.532 -0.245 18.764 1.00 92.50 92 ILE A C 1
ATOM 729 O O . ILE A 1 92 ? -10.305 -0.424 19.701 1.00 92.50 92 ILE A O 1
ATOM 733 N N . ALA A 1 93 ? -9.010 -1.257 18.070 1.00 91.31 93 ALA A N 1
ATOM 734 C CA . ALA A 1 93 ? -9.326 -2.654 18.345 1.00 91.31 93 ALA A CA 1
ATOM 735 C C . ALA A 1 93 ? -9.020 -3.008 19.808 1.00 91.31 93 ALA A C 1
ATOM 737 O O . ALA A 1 93 ? -9.912 -3.437 20.526 1.00 91.31 93 ALA A O 1
ATOM 738 N N . TYR A 1 94 ? -7.811 -2.705 20.283 1.00 89.62 94 TYR A N 1
ATOM 739 C CA . TYR A 1 94 ? -7.386 -3.031 21.645 1.00 89.62 94 TYR A CA 1
ATOM 740 C C . TYR A 1 94 ? -8.186 -2.305 22.741 1.00 89.62 94 TYR A C 1
ATOM 742 O O . TYR A 1 94 ? -8.499 -2.896 23.768 1.00 89.62 94 TYR A O 1
ATOM 750 N N . ASN A 1 95 ? -8.514 -1.020 22.553 1.00 90.69 95 ASN A N 1
ATOM 751 C CA . ASN A 1 95 ? -9.170 -0.233 23.607 1.00 90.69 95 ASN A CA 1
ATOM 752 C C . ASN A 1 95 ? -10.689 -0.436 23.679 1.00 90.69 95 ASN A C 1
ATOM 754 O O . ASN A 1 95 ? -11.274 -0.238 24.741 1.00 90.69 95 ASN A O 1
ATOM 758 N N . TYR A 1 96 ? -11.335 -0.790 22.566 1.00 87.88 96 TYR A N 1
ATOM 759 C CA . TYR A 1 96 ? -12.796 -0.921 22.497 1.00 87.88 96 TYR A CA 1
ATOM 760 C C . TYR A 1 96 ? -13.274 -2.375 22.348 1.00 87.88 96 TYR A C 1
ATOM 762 O O . TYR A 1 96 ? -14.444 -2.656 22.616 1.00 87.88 96 TYR A O 1
ATOM 770 N N . PHE A 1 97 ? -12.390 -3.296 21.950 1.00 83.25 97 PHE A N 1
ATOM 771 C CA . PHE A 1 97 ? -12.675 -4.719 21.729 1.00 83.25 97 PHE A CA 1
ATOM 772 C C . PHE A 1 97 ? -11.553 -5.601 22.319 1.00 83.25 97 PHE A C 1
ATOM 774 O O . PHE A 1 97 ? -10.850 -6.264 21.556 1.00 83.25 97 PHE A O 1
ATOM 781 N N . PRO A 1 98 ? -11.347 -5.564 23.651 1.00 67.75 98 PRO A N 1
ATOM 782 C CA . PRO A 1 98 ? -10.318 -6.357 24.323 1.00 67.75 98 PRO A CA 1
ATOM 783 C C . PRO A 1 98 ? -10.577 -7.868 24.255 1.00 67.75 98 PRO A C 1
ATOM 785 O O . PRO A 1 98 ? -11.762 -8.275 24.154 1.00 67.75 98 PRO A O 1
#

Secondary structure (DSSP, 8-state):
-THHHHHHHHHHHHHHHHHHHHHHHHHHHHHH---TTSHHHHHHHHHHHHHHHHHHHHHHHHHHH----S---HHHHHHHHHHHHHHHHHHHHHHH--